Protein AF-A0A7S4JS86-F1 (afdb_monomer)

InterPro domains:
  IPR029058 Alpha/Beta hydrolase fold [SSF53474] (1-122)

Secondary structure (DSSP, 8-state):
-HHHHHH--S-BTTB---GGGT-SEEE-TT---S--SSHHHHHHHHHHHS-PPTTSEEEEEEEES--TTTS-HHHHHHHHHH-TT---STT--BSSSSBHHHHT--TTSEEEEEET-BSS-TTTSTTHHHH-HHHHHHHHTT--BTTSHHHHHHHGGGGG-

Foldseek 3Di:
DVVLQLCAQDDAPNDGNVCVVVAQEDEDELDFLAQADDDVSVSCVVSSPDADDPRYAYEQEWEWDQALQPQDQQLQVLQQRRDHPGDSRRRFTTQSRHGQCRSQSRHPHHYHYDYQAHADLLLPPDCSCPNRVSSNVVSVVPGHYCPPPVNCVRPVVVVVD

Solvent-accessible surface area (backbone atoms only — not comparable to full-atom values): 8384 Å² total; per-residue (Å²): 90,69,70,60,55,37,32,31,72,57,72,56,97,91,42,56,60,41,35,47,83,76,38,60,67,49,78,52,40,55,40,55,26,41,54,25,68,57,71,75,36,63,77,44,41,68,64,40,71,44,56,58,56,87,81,36,48,43,36,23,26,20,22,26,82,29,40,14,73,78,42,43,70,53,17,10,52,32,24,20,56,44,30,63,81,62,52,78,15,45,97,38,45,4,16,49,48,32,31,31,70,20,8,51,36,47,42,86,34,46,75,45,80,42,78,56,23,29,69,55,63,25,61,76,40,90,61,18,64,78,64,36,42,63,50,12,50,41,32,71,76,64,49,44,21,63,84,36,69,81,46,34,66,75,55,57,62,70,76,78,113

Sequence (161 aa):
WISRLYLSRREYGGKAYGGQDLVHSLVTLGTPHGNAPGAAFKGVEWCNREAQYDGVRGLAVGGTGYPGDSSGELTRSAYSFCCSQGSDGADYDGDGLTPIESALAWDGAEKLTIDDVTHFPWSDVLGGDQFAPDLAKRHRDGAPWYGNGEVLEKWAGWLNV

Organism: NCBI:txid265563

Structure (mmCIF, N/CA/C/O backbone):
data_AF-A0A7S4JS86-F1
#
_entry.id   AF-A0A7S4JS86-F1
#
loop_
_atom_site.group_PDB
_atom_site.id
_atom_site.type_symbol
_atom_site.label_atom_id
_atom_site.label_alt_id
_atom_site.label_comp_id
_atom_site.label_asym_id
_atom_site.label_entity_id
_atom_site.label_seq_id
_atom_site.pdbx_PDB_ins_code
_atom_site.Cartn_x
_atom_site.Cartn_y
_atom_site.Cartn_z
_atom_site.occupancy
_atom_site.B_iso_or_equiv
_atom_site.auth_seq_id
_atom_site.auth_comp_id
_atom_site.auth_asym_id
_atom_site.auth_atom_id
_atom_site.pdbx_PDB_model_num
ATOM 1 N N . TRP A 1 1 ? -5.777 5.302 2.639 1.00 81.25 1 TRP A N 1
ATOM 2 C CA . TRP A 1 1 ? -6.441 6.234 3.584 1.00 81.25 1 TRP A CA 1
ATOM 3 C C . TRP A 1 1 ? -7.958 6.135 3.629 1.00 81.25 1 TRP A C 1
ATOM 5 O O . TRP A 1 1 ? -8.487 6.115 4.730 1.00 81.25 1 TRP A O 1
ATOM 15 N N . ILE A 1 2 ? -8.670 6.074 2.493 1.00 89.44 2 ILE A N 1
ATOM 16 C CA . ILE A 1 2 ? -10.145 6.195 2.450 1.00 89.44 2 ILE A CA 1
ATOM 17 C C . ILE A 1 2 ? -10.861 5.246 3.423 1.00 89.44 2 ILE A C 1
ATOM 19 O O . ILE A 1 2 ? -11.721 5.694 4.174 1.00 89.44 2 ILE A O 1
ATOM 23 N N . SER A 1 3 ? -10.467 3.972 3.487 1.00 94.12 3 SER A N 1
ATOM 24 C CA . SER A 1 3 ? -11.092 3.018 4.412 1.00 94.12 3 SER A CA 1
ATOM 25 C C . SER A 1 3 ? -10.886 3.394 5.883 1.00 94.12 3 SER A C 1
ATOM 27 O O . SER A 1 3 ? -11.821 3.305 6.665 1.00 94.12 3 SER A O 1
ATOM 29 N N . ARG A 1 4 ? -9.703 3.891 6.267 1.00 94.12 4 ARG A N 1
ATOM 30 C CA . ARG A 1 4 ? -9.436 4.356 7.642 1.00 94.12 4 ARG A CA 1
ATOM 31 C C . ARG A 1 4 ? -10.196 5.650 7.964 1.00 94.12 4 ARG A C 1
ATOM 33 O O . ARG A 1 4 ? -10.739 5.770 9.055 1.00 94.12 4 ARG A O 1
ATOM 40 N N . LEU A 1 5 ? -10.339 6.562 6.995 1.00 93.12 5 LEU A N 1
ATOM 41 C CA . LEU A 1 5 ? -11.213 7.739 7.127 1.00 93.12 5 LEU A CA 1
ATOM 42 C C . LEU A 1 5 ? -12.675 7.335 7.359 1.00 93.12 5 LEU A C 1
ATOM 44 O O . LEU A 1 5 ? -13.356 7.954 8.171 1.00 93.12 5 LEU A O 1
ATOM 48 N N . TYR A 1 6 ? -13.146 6.290 6.671 1.00 95.12 6 TYR A N 1
ATOM 49 C CA . TYR A 1 6 ? -14.485 5.742 6.875 1.00 95.12 6 TYR A CA 1
ATOM 50 C C . TYR A 1 6 ? -14.670 5.154 8.282 1.00 95.12 6 TYR A C 1
ATOM 52 O O . TYR A 1 6 ? -15.735 5.329 8.870 1.00 95.12 6 TYR A O 1
ATOM 60 N N . LEU A 1 7 ? -13.649 4.503 8.852 1.00 95.44 7 LEU A N 1
ATOM 61 C CA . LEU A 1 7 ? -13.718 3.989 10.226 1.00 95.44 7 LEU A CA 1
ATOM 62 C C . LEU A 1 7 ? -13.857 5.111 11.264 1.00 95.44 7 LEU A C 1
ATOM 64 O O . LEU A 1 7 ? -14.584 4.956 12.245 1.00 95.44 7 LEU A O 1
ATOM 68 N N . SER A 1 8 ? -13.203 6.247 11.024 1.00 93.50 8 SER A N 1
ATOM 69 C CA . SER A 1 8 ? -13.117 7.343 11.984 1.00 93.50 8 SER A CA 1
ATOM 70 C C . SER A 1 8 ? -14.468 7.991 12.314 1.00 93.50 8 SER A C 1
ATOM 72 O O . SER A 1 8 ? -15.316 8.241 11.451 1.00 93.50 8 SER A O 1
ATOM 74 N N . ARG A 1 9 ? -14.636 8.361 13.590 1.00 93.31 9 ARG A N 1
ATOM 75 C CA . ARG A 1 9 ? -15.700 9.268 14.064 1.00 93.31 9 ARG A CA 1
ATOM 76 C C . ARG A 1 9 ? -15.318 10.748 13.950 1.00 93.31 9 ARG A C 1
ATOM 78 O O . ARG A 1 9 ? -16.123 11.614 14.288 1.00 93.31 9 ARG A O 1
ATOM 85 N N . ARG A 1 10 ? -14.101 11.054 13.497 1.00 92.44 10 ARG A N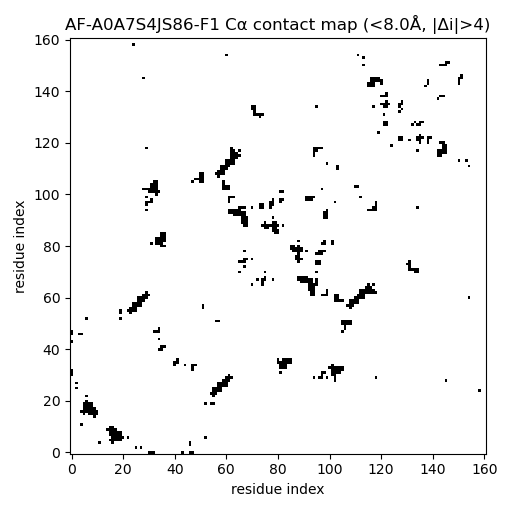 1
ATOM 86 C CA . ARG A 1 10 ? -13.662 12.427 13.255 1.00 92.44 10 ARG A CA 1
ATOM 87 C C . ARG A 1 10 ? -14.324 12.979 11.997 1.00 92.44 10 ARG A C 1
ATOM 89 O O . ARG A 1 10 ? -14.526 12.267 11.017 1.00 92.44 10 ARG A O 1
ATOM 96 N N . GLU A 1 11 ? -14.631 14.269 12.018 1.00 91.69 11 GLU A N 1
ATOM 97 C CA . GLU A 1 11 ? -15.156 14.957 10.847 1.00 91.69 11 GLU A CA 1
ATOM 98 C C . GLU A 1 11 ? -14.075 15.116 9.764 1.00 91.69 11 GLU A C 1
ATOM 100 O O . GLU A 1 11 ? -12.984 15.634 10.019 1.00 91.69 11 GLU A O 1
ATOM 105 N N . TYR A 1 12 ? -14.397 14.697 8.540 1.00 89.69 12 TYR A N 1
ATOM 106 C CA . TYR A 1 12 ? -13.597 14.904 7.338 1.00 89.69 12 TYR A CA 1
ATOM 107 C C . TYR A 1 12 ? -14.509 15.358 6.196 1.00 89.69 12 TYR A C 1
ATOM 109 O O . TYR A 1 12 ? -15.456 14.663 5.828 1.00 89.69 12 TYR A O 1
ATOM 117 N N . GLY A 1 13 ? -14.253 16.551 5.650 1.00 88.44 13 GLY A N 1
ATOM 118 C CA . GLY A 1 13 ? -15.102 17.134 4.605 1.00 88.44 13 GLY A CA 1
ATOM 119 C C . GLY A 1 13 ? -16.544 17.406 5.061 1.00 88.44 13 GLY A C 1
ATOM 120 O O . GLY A 1 13 ? -17.466 17.245 4.267 1.00 88.44 13 GLY A O 1
ATOM 121 N N . GLY A 1 14 ? -16.751 17.767 6.335 1.00 92.94 14 GLY A N 1
ATOM 122 C CA . GLY A 1 14 ? -18.078 18.052 6.898 1.00 92.94 14 GLY A CA 1
ATOM 123 C C . GLY A 1 14 ? -18.886 16.815 7.303 1.00 92.94 14 GLY A C 1
ATOM 124 O O . GLY A 1 14 ? -20.076 16.931 7.588 1.00 92.94 14 GLY A O 1
ATOM 125 N N . LYS A 1 15 ? -18.275 15.621 7.304 1.00 93.00 15 LYS A N 1
ATOM 126 C CA . LYS A 1 15 ? -18.941 14.371 7.685 1.00 93.00 15 LYS A CA 1
ATOM 127 C C . LYS A 1 15 ? -18.070 13.512 8.596 1.00 93.00 15 LYS A C 1
ATOM 129 O O . LYS A 1 15 ? -16.893 13.308 8.319 1.00 93.00 15 LYS A O 1
ATOM 134 N N . ALA A 1 16 ? -18.675 12.969 9.649 1.00 93.62 16 ALA A N 1
ATOM 135 C CA . ALA A 1 16 ? -18.137 11.847 10.413 1.00 93.62 16 ALA A CA 1
ATOM 136 C C . ALA A 1 16 ? -18.803 10.551 9.929 1.00 93.62 16 ALA A C 1
ATOM 138 O O . ALA A 1 16 ? -20.021 10.519 9.735 1.00 93.62 16 ALA A O 1
ATOM 139 N N . TYR A 1 17 ? -18.013 9.501 9.699 1.00 94.38 17 TYR A N 1
ATOM 140 C CA . TYR A 1 17 ? -18.512 8.251 9.114 1.00 94.38 17 TYR A CA 1
ATOM 141 C C . TYR A 1 17 ? -18.797 7.182 10.170 1.00 94.38 17 TYR A C 1
ATOM 143 O O . TYR A 1 17 ? -19.828 6.521 10.080 1.00 94.38 17 TYR A O 1
ATOM 151 N N . GLY A 1 18 ? -17.925 7.035 11.175 1.00 94.94 18 GLY A N 1
ATOM 152 C CA . GLY A 1 18 ? -18.122 6.105 12.292 1.00 94.94 18 GLY A CA 1
ATOM 153 C C . GLY A 1 18 ? -18.162 4.631 11.884 1.00 94.94 18 GLY A C 1
ATOM 154 O O . GLY A 1 18 ? -18.750 3.816 12.588 1.00 94.94 18 GLY A O 1
ATOM 155 N N . GLY A 1 19 ? -17.548 4.272 10.755 1.00 96.25 19 GLY A N 1
ATOM 156 C CA . GLY A 1 19 ? -17.570 2.917 10.206 1.00 96.25 19 GLY A CA 1
ATOM 157 C C . GLY A 1 19 ? -16.958 1.857 11.122 1.00 96.25 19 GLY A C 1
ATOM 158 O O . GLY A 1 19 ? -17.249 0.679 10.947 1.00 96.25 19 GLY A O 1
ATOM 159 N N . GLN A 1 20 ? -16.172 2.253 12.127 1.00 95.75 20 GLN A N 1
ATOM 160 C CA . GLN A 1 20 ? -15.661 1.344 13.158 1.00 95.75 20 GLN A CA 1
ATOM 161 C C . GLN A 1 20 ? -16.770 0.581 13.905 1.00 95.75 20 GLN A C 1
ATOM 163 O O . GLN A 1 20 ? -16.522 -0.511 14.393 1.00 95.75 20 GLN A O 1
ATOM 168 N N . ASP A 1 21 ? -18.000 1.107 13.943 1.00 95.50 21 ASP A N 1
ATOM 169 C CA . ASP A 1 21 ? -19.143 0.433 14.577 1.00 95.50 21 ASP A CA 1
ATOM 170 C C . ASP A 1 21 ? -19.754 -0.677 13.696 1.00 95.50 21 ASP A C 1
ATOM 172 O O . ASP A 1 21 ? -20.623 -1.425 14.141 1.00 95.50 21 ASP A O 1
ATOM 176 N N . LEU A 1 22 ? -19.326 -0.772 12.432 1.00 96.56 22 LEU A N 1
ATOM 177 C CA . LEU A 1 22 ? -19.883 -1.667 11.411 1.00 96.56 22 LEU A CA 1
ATOM 178 C C . LEU A 1 22 ? -18.848 -2.632 10.823 1.00 96.56 22 LEU A C 1
ATOM 180 O O . LEU A 1 22 ? -19.214 -3.627 10.198 1.00 96.56 22 LEU A O 1
ATOM 184 N N . VAL A 1 23 ? -17.562 -2.323 10.971 1.00 96.81 23 VAL A N 1
ATOM 185 C CA . VAL A 1 23 ? -16.465 -3.072 10.361 1.00 96.81 23 VAL A CA 1
ATOM 186 C C . VAL A 1 23 ? -15.772 -3.910 11.42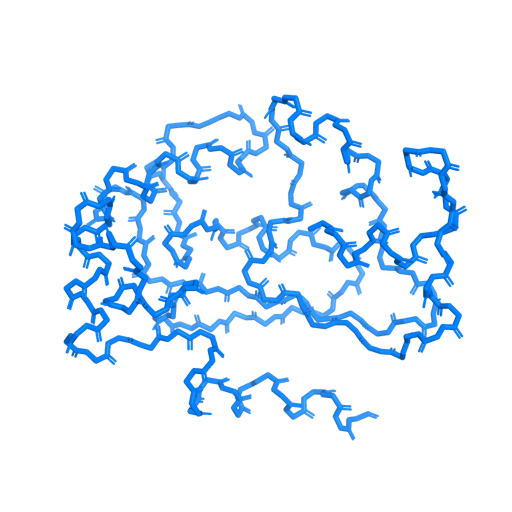2 1.00 96.81 23 VAL A C 1
ATOM 188 O O . VAL A 1 23 ? -15.188 -3.379 12.355 1.00 96.81 23 VAL A O 1
ATOM 191 N N . HIS A 1 24 ? -15.781 -5.227 11.234 1.00 95.81 24 HIS A N 1
ATOM 192 C CA . HIS A 1 24 ? -15.040 -6.152 12.090 1.00 95.81 24 HIS A CA 1
ATOM 193 C C . HIS A 1 24 ? -13.535 -6.171 11.770 1.00 95.81 24 HIS A C 1
ATOM 195 O O . HIS A 1 24 ? -12.703 -6.138 12.675 1.00 95.81 24 HIS A O 1
ATOM 201 N N . SER A 1 25 ? -13.180 -6.198 10.480 1.00 97.19 25 SER A N 1
ATOM 202 C CA . SER A 1 25 ? -11.798 -6.334 10.009 1.00 97.19 25 SER A CA 1
ATOM 203 C C . SER A 1 25 ? -11.519 -5.435 8.805 1.00 97.19 25 SER A C 1
ATOM 205 O O . SER A 1 25 ? -12.373 -5.286 7.930 1.00 97.19 25 SER A O 1
ATOM 207 N N . LEU A 1 26 ? -10.303 -4.892 8.714 1.00 97.31 26 LEU A N 1
ATOM 208 C CA . LEU A 1 26 ? -9.814 -4.123 7.570 1.00 97.31 26 LEU A CA 1
ATOM 209 C C . LEU A 1 26 ? -8.447 -4.646 7.105 1.00 97.31 26 LEU A C 1
ATOM 211 O O . LEU A 1 26 ? -7.458 -4.555 7.829 1.00 97.31 26 LEU A O 1
ATOM 215 N N . VAL A 1 27 ? -8.394 -5.116 5.857 1.00 97.44 27 VAL A N 1
ATOM 216 C CA . VAL A 1 27 ? -7.157 -5.427 5.126 1.00 97.44 27 VAL A CA 1
ATOM 217 C C . VAL A 1 27 ? -6.862 -4.267 4.182 1.00 97.44 27 VAL A C 1
ATOM 219 O O . VAL A 1 27 ? -7.747 -3.840 3.440 1.00 97.44 27 VAL A O 1
ATOM 222 N N . THR A 1 28 ? -5.648 -3.719 4.225 1.00 95.81 28 THR A N 1
ATOM 223 C CA . THR A 1 28 ? -5.347 -2.460 3.514 1.00 95.81 28 THR A CA 1
ATOM 224 C C . THR A 1 28 ? -4.570 -2.624 2.213 1.00 95.81 28 THR A C 1
ATOM 226 O O . THR A 1 28 ? -4.602 -1.696 1.399 1.00 95.81 28 THR A O 1
ATOM 229 N N . LEU A 1 29 ? -3.944 -3.787 1.986 1.00 96.19 29 LEU A N 1
ATOM 230 C CA . LEU A 1 29 ? -3.070 -4.026 0.827 1.00 96.19 29 LEU A CA 1
ATOM 231 C C . LEU A 1 29 ? -2.066 -2.871 0.670 1.00 96.19 29 LEU A C 1
ATOM 233 O O . LEU A 1 29 ? -1.785 -2.178 1.650 1.00 96.19 29 LEU A O 1
ATOM 237 N N . GLY A 1 30 ? -1.559 -2.627 -0.537 1.00 95.31 30 GLY A N 1
ATOM 238 C CA . GLY A 1 30 ? -0.577 -1.580 -0.827 1.00 95.31 30 GLY A CA 1
ATOM 239 C C . GLY A 1 30 ? -0.992 -0.139 -0.496 1.00 95.31 30 GLY A C 1
ATOM 240 O O . GLY A 1 30 ? -0.391 0.790 -1.005 1.00 95.31 30 GLY A O 1
ATOM 241 N N . THR A 1 31 ? -2.023 0.116 0.308 1.00 95.00 31 THR A N 1
ATOM 242 C CA . THR A 1 31 ? -2.358 1.463 0.773 1.00 95.00 31 THR A CA 1
ATOM 243 C C . THR A 1 31 ? -1.187 2.071 1.562 1.00 95.00 31 THR A C 1
ATOM 245 O O . THR A 1 31 ? -0.831 1.526 2.605 1.00 95.00 31 THR A O 1
ATOM 248 N N . PRO A 1 32 ? -0.655 3.244 1.176 1.00 93.94 32 PRO A N 1
ATOM 249 C CA . PRO A 1 32 ? 0.340 3.942 1.987 1.00 93.94 32 PRO A CA 1
ATOM 250 C C . PRO A 1 32 ? -0.295 4.419 3.296 1.00 93.94 32 PRO A C 1
ATOM 252 O O . PRO A 1 32 ? -1.352 5.048 3.281 1.00 93.94 32 PRO A O 1
ATOM 255 N N . HIS A 1 33 ? 0.338 4.154 4.436 1.00 93.56 33 HIS A N 1
ATOM 256 C CA . HIS A 1 33 ? -0.063 4.654 5.762 1.00 93.56 33 HIS A CA 1
ATOM 257 C C . HIS A 1 33 ? 0.975 5.586 6.378 1.00 93.56 33 HIS A C 1
ATOM 259 O O . HIS A 1 33 ? 0.658 6.286 7.339 1.00 93.56 33 HIS A O 1
ATOM 265 N N . GLY A 1 34 ? 2.188 5.622 5.820 1.00 89.25 34 GLY A N 1
ATOM 266 C CA . GLY A 1 34 ? 3.213 6.577 6.212 1.00 89.25 34 GLY A CA 1
ATOM 267 C C . GLY A 1 34 ? 2.744 8.002 5.940 1.00 89.25 34 GLY A C 1
ATOM 268 O O . GLY A 1 34 ? 2.024 8.266 4.979 1.00 89.25 34 GLY A O 1
ATOM 269 N N . ASN A 1 35 ? 3.127 8.944 6.796 1.00 88.75 35 ASN A N 1
ATOM 270 C CA . ASN A 1 35 ? 2.920 10.355 6.498 1.00 88.75 35 ASN A CA 1
ATOM 271 C C . ASN A 1 35 ? 4.025 10.851 5.562 1.00 88.75 35 ASN A C 1
ATOM 273 O O . ASN A 1 35 ? 5.175 10.520 5.818 1.00 88.75 35 ASN A O 1
ATOM 277 N N . ALA A 1 36 ? 3.706 11.658 4.549 1.00 89.75 36 ALA A N 1
ATOM 278 C CA . ALA A 1 36 ? 4.673 12.211 3.597 1.00 89.75 36 ALA A CA 1
ATOM 279 C C . ALA A 1 36 ? 4.419 13.707 3.327 1.00 89.75 36 ALA A C 1
ATOM 281 O O . ALA A 1 36 ? 3.366 14.234 3.703 1.00 89.75 36 ALA A O 1
ATOM 282 N N . PRO A 1 37 ? 5.371 14.439 2.720 1.00 87.62 37 PRO A N 1
ATOM 283 C CA . PRO A 1 37 ? 5.150 15.825 2.320 1.00 87.62 37 PRO A CA 1
ATOM 284 C C . PRO A 1 37 ? 4.034 15.974 1.267 1.00 87.62 37 PRO A C 1
ATOM 286 O O . PRO A 1 37 ? 3.734 15.064 0.502 1.00 87.62 37 PRO A O 1
ATOM 289 N N . GLY A 1 38 ? 3.442 17.168 1.178 1.00 86.56 38 GLY A N 1
ATOM 290 C CA . GLY A 1 38 ? 2.480 17.520 0.125 1.00 86.56 38 GLY A CA 1
ATOM 291 C C . GLY A 1 38 ? 1.018 17.598 0.579 1.00 86.56 38 GLY A C 1
ATOM 292 O O . GLY A 1 38 ? 0.635 17.164 1.665 1.00 86.56 38 GLY A O 1
ATOM 293 N N . ALA A 1 39 ? 0.180 18.215 -0.259 1.00 86.06 39 ALA A N 1
ATOM 294 C CA . ALA A 1 39 ? -1.205 18.538 0.094 1.00 86.06 39 ALA A CA 1
ATOM 295 C C . ALA A 1 39 ? -2.077 17.293 0.334 1.00 86.06 39 ALA A C 1
ATOM 297 O O . ALA A 1 39 ? -2.923 17.311 1.228 1.00 86.06 39 ALA A O 1
ATOM 298 N N . ALA A 1 40 ? -1.841 16.216 -0.425 1.00 84.62 40 ALA 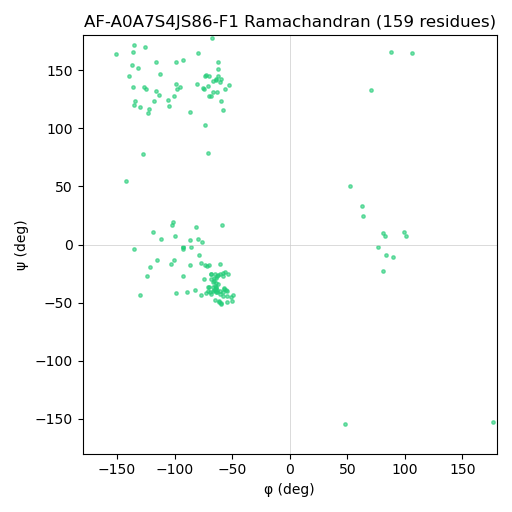A N 1
ATOM 299 C CA . ALA A 1 40 ? -2.580 14.961 -0.300 1.00 84.62 40 ALA A CA 1
ATOM 300 C C . ALA A 1 40 ? -2.430 14.355 1.105 1.00 84.62 40 ALA A C 1
ATOM 302 O O . ALA A 1 40 ? -3.429 14.111 1.778 1.00 84.62 40 ALA A O 1
ATOM 303 N N . PHE A 1 41 ? -1.192 14.214 1.585 1.00 88.62 41 PHE A N 1
ATOM 304 C CA . PHE A 1 41 ? -0.897 13.695 2.921 1.00 88.62 41 PHE A CA 1
ATOM 305 C C . PHE A 1 41 ? -1.272 14.679 4.026 1.00 88.62 41 PHE A C 1
ATOM 307 O O . PHE A 1 41 ? -1.822 14.265 5.041 1.00 88.62 41 PHE A O 1
ATOM 314 N N . LYS A 1 42 ? -1.093 15.991 3.816 1.00 88.81 42 LYS A N 1
ATOM 315 C CA . LYS A 1 42 ? -1.497 17.014 4.796 1.00 88.81 42 LYS A CA 1
ATOM 316 C C . LYS A 1 42 ? -2.986 16.932 5.153 1.00 88.81 42 LYS A C 1
ATOM 318 O O . LYS A 1 42 ? -3.351 17.135 6.308 1.00 88.81 42 LYS A O 1
ATOM 323 N N . GLY A 1 43 ? -3.851 16.620 4.186 1.00 87.12 43 GLY A N 1
ATOM 324 C CA . GLY A 1 43 ? -5.293 16.482 4.419 1.00 87.12 43 GLY A CA 1
ATOM 325 C C . GLY A 1 43 ? -5.682 15.270 5.276 1.00 87.12 43 GLY A C 1
ATOM 326 O O . GLY A 1 43 ? -6.720 15.293 5.938 1.00 87.12 43 GLY A O 1
ATOM 327 N N . VAL A 1 44 ? -4.850 14.228 5.291 1.00 88.50 44 VAL A N 1
ATOM 328 C CA . VAL A 1 44 ? -5.098 12.955 5.995 1.00 88.50 44 VAL A CA 1
ATOM 329 C C . VAL A 1 44 ? -4.054 12.664 7.074 1.00 88.50 44 VAL A C 1
ATOM 331 O O . VAL A 1 44 ? -4.022 11.578 7.640 1.00 88.50 44 VAL A O 1
ATOM 334 N N . GLU A 1 45 ? -3.224 13.650 7.402 1.00 91.25 45 GLU A N 1
ATOM 335 C CA . GLU A 1 45 ? -2.069 13.524 8.292 1.00 91.25 45 GLU A CA 1
ATOM 336 C C . GLU A 1 45 ? -2.456 13.002 9.679 1.00 91.25 45 GLU A C 1
ATOM 338 O O . GLU A 1 45 ? -1.757 12.207 10.303 1.00 91.25 45 GLU A O 1
ATOM 343 N N . TRP A 1 46 ? -3.612 13.453 10.165 1.00 91.06 46 TRP A N 1
ATOM 344 C CA . TRP A 1 46 ? -4.189 12.983 11.415 1.00 91.06 46 TRP A CA 1
ATOM 345 C C . TRP A 1 46 ? -4.539 11.494 11.354 1.00 91.06 46 TRP A C 1
ATOM 347 O O . TRP A 1 46 ? -4.239 10.779 12.299 1.00 91.06 46 TRP A O 1
ATOM 357 N N . CYS A 1 47 ? -5.094 11.024 10.234 1.00 91.38 47 CYS A N 1
ATOM 358 C CA . CYS A 1 47 ? -5.463 9.627 10.043 1.00 91.38 47 CYS A CA 1
ATOM 359 C C . CYS A 1 47 ? -4.208 8.756 10.029 1.00 91.38 47 CYS A C 1
ATOM 361 O O . CYS A 1 47 ? -4.216 7.688 10.620 1.00 91.38 47 CYS A O 1
ATOM 363 N N . ASN A 1 48 ? -3.114 9.220 9.419 1.00 90.56 48 ASN A N 1
ATOM 364 C CA . ASN A 1 48 ? -1.852 8.474 9.37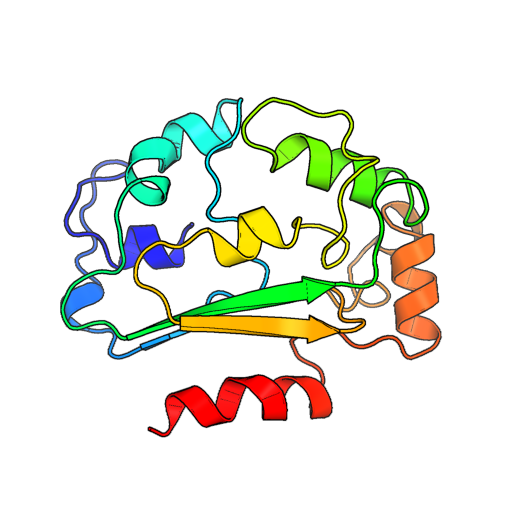7 1.00 90.56 48 ASN A CA 1
ATOM 365 C C . ASN A 1 48 ? -1.167 8.359 10.745 1.00 90.56 48 ASN A C 1
ATOM 367 O O . ASN A 1 48 ? -0.433 7.403 10.968 1.00 90.56 48 ASN A O 1
ATOM 371 N N . ARG A 1 49 ? -1.425 9.298 11.665 1.00 89.38 49 ARG A N 1
ATOM 372 C CA . ARG A 1 49 ? -0.900 9.274 13.041 1.00 89.38 49 ARG A CA 1
ATOM 373 C C . ARG A 1 49 ? -1.755 8.492 14.033 1.00 89.38 49 ARG A C 1
ATOM 375 O O . ARG A 1 49 ? -1.280 8.198 15.124 1.00 89.38 49 ARG A O 1
ATOM 382 N N . GLU A 1 50 ? -3.009 8.217 13.701 1.00 90.44 50 GLU A N 1
ATOM 383 C CA . GLU A 1 50 ? -3.876 7.404 14.549 1.00 90.44 50 GLU A CA 1
ATOM 384 C C . GLU A 1 50 ? -3.480 5.930 14.426 1.00 90.44 50 GLU A C 1
ATOM 386 O O . GLU A 1 50 ? -3.279 5.422 13.321 1.00 90.44 50 GLU A O 1
ATOM 391 N N . ALA A 1 51 ? -3.386 5.234 15.557 1.00 91.88 51 ALA A N 1
ATOM 392 C CA . ALA A 1 51 ? -3.253 3.784 15.565 1.00 91.88 51 ALA A CA 1
ATOM 393 C C . ALA A 1 51 ? -4.538 3.111 15.044 1.00 91.88 51 ALA A C 1
ATOM 395 O O . ALA A 1 51 ? -5.524 3.759 14.676 1.00 91.88 51 ALA A O 1
ATOM 396 N N . GLN A 1 52 ? -4.525 1.788 14.965 1.00 92.12 52 GLN A N 1
ATOM 397 C CA . GLN A 1 52 ? -5.714 0.978 14.736 1.00 92.12 52 GLN A CA 1
ATOM 398 C C . GLN A 1 52 ? -6.817 1.315 15.749 1.00 92.12 52 GLN A C 1
ATOM 400 O O . GLN A 1 52 ? -6.559 1.496 16.935 1.00 92.12 52 GLN A O 1
ATOM 405 N N . TYR A 1 53 ? -8.053 1.403 15.253 1.00 91.56 53 TYR A N 1
ATOM 406 C CA . TYR A 1 53 ? -9.232 1.662 16.074 1.00 91.56 53 TYR A CA 1
ATOM 407 C C . TYR A 1 53 ? -9.566 0.447 16.944 1.00 91.56 53 TYR A C 1
ATOM 409 O O . TYR A 1 53 ? -9.587 -0.684 16.452 1.00 91.56 53 TYR A O 1
ATOM 417 N N . ASP A 1 54 ? -9.886 0.688 18.216 1.00 87.62 54 ASP A N 1
ATOM 418 C CA . ASP A 1 54 ? -10.350 -0.357 19.128 1.00 87.62 54 ASP A CA 1
ATOM 419 C C . ASP A 1 54 ? -11.584 -1.072 18.554 1.00 87.62 54 ASP A C 1
ATOM 421 O O . ASP A 1 54 ? -12.528 -0.439 18.080 1.00 87.62 54 ASP A O 1
ATOM 425 N N . GLY A 1 55 ? -11.582 -2.406 18.603 1.00 91.44 55 GLY A N 1
ATOM 426 C CA . GLY A 1 55 ? -12.689 -3.237 18.116 1.00 91.44 55 GLY A CA 1
ATOM 427 C C . GLY A 1 55 ? -12.681 -3.537 16.613 1.00 91.44 55 GLY A C 1
ATOM 428 O O . GLY A 1 55 ? -13.433 -4.409 16.188 1.00 91.44 55 GLY A O 1
ATOM 429 N N . VAL A 1 56 ? -11.807 -2.901 15.823 1.00 96.00 56 VAL A N 1
ATOM 430 C CA . VAL A 1 56 ? -11.588 -3.253 14.411 1.00 96.00 56 VAL A CA 1
ATOM 431 C C . VAL A 1 56 ? -10.260 -3.971 14.294 1.00 96.00 56 VAL A C 1
ATOM 433 O O . VAL A 1 56 ? -9.243 -3.401 14.667 1.00 96.00 56 VAL A O 1
ATOM 436 N N . ARG A 1 57 ? -10.224 -5.184 13.743 1.00 97.19 57 ARG A N 1
ATOM 437 C CA . ARG A 1 57 ? -8.963 -5.875 13.431 1.00 97.19 57 ARG A CA 1
ATOM 438 C C . ARG A 1 57 ? -8.311 -5.253 12.196 1.00 97.19 57 ARG A C 1
ATOM 440 O O . ARG A 1 57 ? -8.984 -5.037 11.190 1.00 97.19 57 ARG A O 1
ATOM 447 N N . GLY A 1 58 ? -7.009 -4.991 12.241 1.00 97.25 58 GLY A N 1
ATOM 448 C CA . GLY A 1 58 ? -6.253 -4.412 11.130 1.00 97.25 58 GLY A CA 1
ATOM 449 C C . GLY A 1 58 ? -5.183 -5.358 10.597 1.00 97.25 58 GLY A C 1
ATOM 450 O O . GLY A 1 58 ? -4.393 -5.881 11.377 1.00 97.25 58 GLY A O 1
ATOM 451 N N . LEU A 1 59 ? -5.126 -5.513 9.272 1.00 98.12 59 LEU A N 1
ATOM 452 C CA . LEU A 1 59 ? -4.005 -6.128 8.561 1.00 98.12 59 LEU A CA 1
ATOM 453 C C . LEU A 1 59 ? -3.444 -5.145 7.523 1.00 98.12 59 LEU A C 1
ATOM 455 O O . LEU A 1 59 ? -4.094 -4.785 6.530 1.00 98.12 59 LEU A O 1
ATOM 459 N N . ALA A 1 60 ? -2.214 -4.706 7.758 1.00 97.94 60 ALA A N 1
ATOM 460 C CA . ALA A 1 60 ? -1.394 -3.987 6.801 1.00 97.94 60 ALA A CA 1
ATOM 461 C C . ALA A 1 60 ? -0.643 -5.005 5.938 1.00 97.94 60 ALA A C 1
ATOM 463 O O . ALA A 1 60 ? 0.181 -5.764 6.447 1.00 97.94 60 ALA A O 1
ATOM 464 N N . VAL A 1 61 ? -0.957 -5.052 4.644 1.00 98.38 61 VAL A N 1
ATOM 465 C CA . VAL A 1 61 ? -0.312 -5.975 3.702 1.00 98.38 61 VAL A CA 1
ATOM 466 C C . VAL A 1 61 ? 0.491 -5.149 2.714 1.00 98.38 61 VAL A C 1
ATOM 468 O O . VAL A 1 61 ? -0.070 -4.242 2.122 1.00 98.38 61 VAL A O 1
ATOM 471 N N . GLY A 1 62 ? 1.764 -5.450 2.505 1.00 98.12 62 GLY A N 1
ATOM 472 C CA . GLY A 1 62 ? 2.585 -4.756 1.514 1.00 98.12 62 GLY A CA 1
ATOM 473 C C . GLY A 1 62 ? 3.348 -5.727 0.626 1.00 98.12 62 GLY A C 1
ATOM 474 O O . GLY A 1 62 ? 3.659 -6.843 1.040 1.00 98.12 62 GLY A O 1
ATOM 475 N N . GLY A 1 63 ? 3.627 -5.301 -0.598 1.00 98.06 63 GLY A N 1
ATOM 476 C CA . GLY A 1 63 ? 4.400 -6.040 -1.584 1.00 98.06 63 GLY A CA 1
ATOM 477 C C . GLY A 1 63 ? 5.851 -5.583 -1.635 1.00 98.06 63 GLY A C 1
ATOM 478 O O . GLY A 1 63 ? 6.157 -4.459 -1.239 1.00 98.06 63 GLY A O 1
ATOM 479 N N . THR A 1 64 ? 6.727 -6.458 -2.117 1.00 98.31 64 THR A N 1
ATOM 480 C CA . THR A 1 64 ? 8.161 -6.210 -2.365 1.00 98.31 64 THR A CA 1
ATOM 481 C C . THR A 1 64 ? 8.567 -6.773 -3.732 1.00 98.31 64 THR A C 1
ATOM 483 O O . THR A 1 64 ? 7.791 -7.489 -4.373 1.00 98.31 64 THR A O 1
ATOM 486 N N . GLY A 1 65 ? 9.793 -6.490 -4.185 1.00 97.38 65 GLY A N 1
ATOM 487 C CA . GLY A 1 65 ? 10.349 -7.010 -5.444 1.00 97.38 65 GLY A CA 1
ATOM 488 C C . GLY A 1 65 ? 10.287 -6.037 -6.628 1.00 97.38 65 GLY A C 1
ATOM 489 O O . GLY A 1 65 ? 10.578 -6.426 -7.768 1.00 97.38 65 GLY A O 1
ATOM 490 N N . TYR A 1 66 ? 9.951 -4.774 -6.363 1.00 97.56 66 TYR A N 1
ATOM 491 C CA . TYR A 1 66 ? 9.877 -3.685 -7.336 1.00 97.56 66 TYR A CA 1
ATOM 492 C C . TYR A 1 66 ? 10.703 -2.493 -6.841 1.00 97.56 66 TYR A C 1
ATOM 494 O O . TYR A 1 66 ? 10.134 -1.513 -6.350 1.00 97.56 66 TYR A O 1
ATOM 502 N N . PRO A 1 67 ? 12.043 -2.548 -6.976 1.00 97.44 67 PRO A N 1
ATOM 503 C CA . PRO A 1 67 ? 12.917 -1.473 -6.525 1.00 97.44 67 PRO A CA 1
ATOM 504 C C . PRO A 1 67 ? 12.697 -0.199 -7.345 1.00 97.44 67 PRO A C 1
ATOM 506 O O . PRO A 1 67 ? 12.510 -0.255 -8.567 1.00 97.44 67 PRO A O 1
ATOM 509 N N . GLY A 1 68 ? 12.731 0.957 -6.686 1.00 96.75 68 GLY A N 1
ATOM 510 C CA . GLY A 1 68 ? 12.441 2.251 -7.300 1.00 96.75 68 GLY A CA 1
ATOM 511 C C . GLY A 1 68 ? 13.453 2.682 -8.360 1.00 96.75 68 GLY A C 1
ATOM 512 O O . GLY A 1 68 ? 13.088 3.370 -9.309 1.00 96.75 68 GLY A O 1
ATOM 513 N N . ASP A 1 69 ? 14.706 2.246 -8.253 1.00 95.56 69 ASP A N 1
ATOM 514 C CA . ASP A 1 69 ? 15.778 2.570 -9.203 1.00 95.56 69 ASP A CA 1
ATOM 515 C C . ASP A 1 69 ? 15.725 1.779 -10.525 1.00 95.56 69 ASP A C 1
ATOM 517 O O . ASP A 1 69 ? 16.373 2.160 -11.502 1.00 95.56 69 ASP A O 1
ATOM 521 N N . SER A 1 70 ? 14.953 0.690 -10.569 1.00 94.25 70 SER A N 1
ATOM 522 C CA . SER A 1 70 ? 14.981 -0.291 -11.664 1.00 94.25 70 SER A CA 1
ATOM 523 C C . SER A 1 70 ? 13.598 -0.728 -12.157 1.00 94.25 70 SER A C 1
ATOM 525 O O . SER A 1 70 ? 13.509 -1.433 -13.161 1.00 94.25 70 SER A O 1
ATOM 527 N N . SER A 1 71 ? 12.517 -0.260 -11.524 1.00 94.25 71 SER A N 1
ATOM 528 C CA . SER A 1 71 ? 11.123 -0.563 -11.907 1.00 94.25 71 SER A CA 1
ATOM 529 C C . SER A 1 71 ? 10.434 0.567 -12.688 1.00 94.25 71 SER A C 1
ATOM 531 O O . SER A 1 71 ? 9.203 0.632 -12.742 1.00 94.25 71 SER A O 1
ATOM 533 N N . GLY A 1 72 ? 11.219 1.473 -13.271 1.00 94.56 72 GLY A N 1
ATOM 534 C CA . GLY A 1 72 ? 10.746 2.566 -14.121 1.00 94.56 72 GLY A CA 1
ATOM 535 C C . GLY A 1 72 ? 10.369 3.852 -13.373 1.00 94.56 72 GLY A C 1
ATOM 536 O O . GLY A 1 72 ? 10.199 3.888 -12.154 1.00 94.56 72 GLY A O 1
ATOM 537 N N . GLU A 1 73 ? 10.221 4.937 -14.139 1.00 95.38 73 GLU A N 1
ATOM 538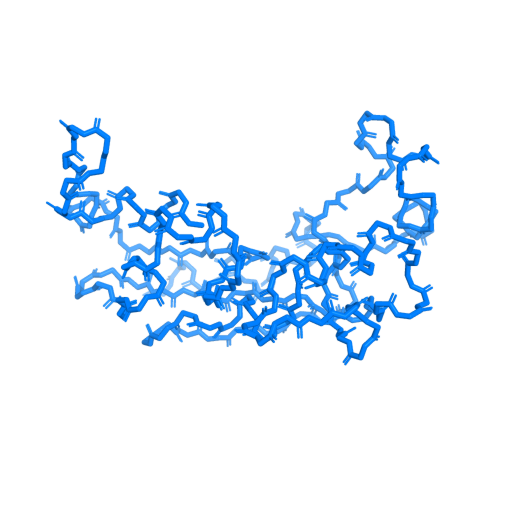 C CA . GLU A 1 73 ? 10.047 6.299 -13.607 1.00 95.38 73 GLU A CA 1
ATOM 539 C C . GLU A 1 73 ? 8.750 6.484 -12.810 1.00 95.38 73 GLU A C 1
ATOM 541 O O . GLU A 1 73 ? 8.724 7.229 -11.830 1.00 95.38 73 GLU A O 1
ATOM 546 N N . LEU A 1 74 ? 7.674 5.786 -13.197 1.00 95.75 74 LEU A N 1
ATOM 547 C CA . LEU A 1 74 ? 6.418 5.825 -12.452 1.00 95.75 74 LEU A CA 1
ATOM 548 C C . LEU A 1 74 ? 6.610 5.301 -11.028 1.00 95.75 74 LEU A C 1
ATOM 550 O O . LEU A 1 74 ? 6.182 5.961 -10.085 1.00 95.75 74 LEU A O 1
ATOM 554 N N . THR A 1 75 ? 7.264 4.146 -10.882 1.00 96.81 75 THR A N 1
ATOM 555 C CA . THR A 1 75 ? 7.535 3.528 -9.580 1.00 96.81 75 THR A CA 1
ATOM 556 C C . THR A 1 75 ? 8.366 4.465 -8.719 1.00 96.81 75 THR A C 1
ATOM 558 O O . THR A 1 75 ? 7.976 4.802 -7.603 1.00 96.81 75 THR A O 1
ATOM 561 N N . ARG A 1 76 ? 9.467 4.974 -9.282 1.00 96.38 76 ARG A N 1
ATOM 562 C CA . ARG A 1 76 ? 10.341 5.941 -8.618 1.00 96.38 76 ARG A CA 1
ATOM 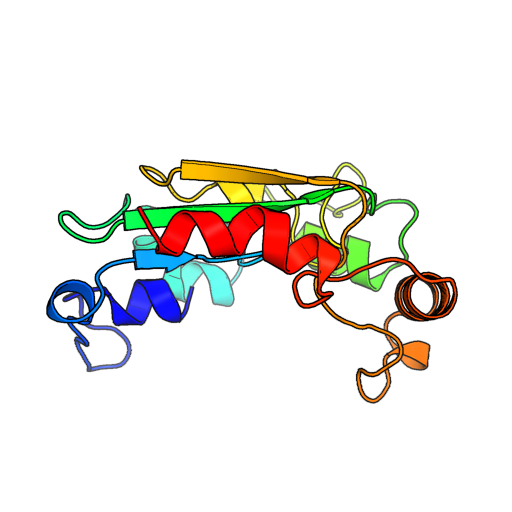563 C C . ARG A 1 76 ? 9.573 7.172 -8.127 1.00 96.38 76 ARG A C 1
ATOM 565 O O . ARG A 1 76 ? 9.673 7.555 -6.962 1.00 96.38 76 ARG A O 1
ATOM 572 N N . SER A 1 77 ? 8.761 7.769 -8.996 1.00 95.38 77 SER A N 1
ATOM 573 C CA . SER A 1 77 ? 7.943 8.941 -8.666 1.00 95.38 77 SER A CA 1
ATOM 574 C C . SER A 1 77 ? 6.873 8.635 -7.611 1.00 95.38 77 SER A C 1
ATOM 576 O O . SER A 1 77 ? 6.630 9.449 -6.719 1.00 95.38 77 SER A O 1
ATOM 578 N N . ALA A 1 78 ? 6.238 7.463 -7.679 1.00 95.44 78 ALA A N 1
ATOM 579 C CA . ALA A 1 78 ? 5.235 7.034 -6.709 1.00 95.44 78 ALA A CA 1
ATOM 580 C C . ALA A 1 78 ? 5.852 6.797 -5.321 1.00 95.44 78 ALA A C 1
ATOM 582 O O . ALA A 1 78 ? 5.292 7.230 -4.310 1.00 95.44 78 ALA A O 1
ATOM 583 N N . TYR A 1 79 ? 7.046 6.205 -5.268 1.00 95.88 79 TYR A N 1
ATOM 584 C CA . TYR A 1 79 ? 7.799 6.031 -4.029 1.00 95.88 79 TYR A CA 1
ATOM 585 C C . TYR A 1 79 ? 8.223 7.377 -3.448 1.00 95.88 79 TYR A C 1
ATOM 587 O O . TYR A 1 79 ? 7.924 7.656 -2.291 1.00 95.88 79 TYR A O 1
ATOM 595 N N . SER A 1 80 ? 8.793 8.268 -4.265 1.00 94.44 80 SER A N 1
ATOM 596 C CA . SER A 1 80 ? 9.106 9.652 -3.875 1.00 94.44 80 SER A CA 1
ATOM 597 C C . SER A 1 80 ? 7.912 10.359 -3.213 1.00 94.44 80 SER A C 1
ATOM 599 O O . SER A 1 80 ? 8.065 10.999 -2.169 1.00 94.44 80 SER A O 1
ATOM 601 N N . PHE A 1 81 ? 6.710 10.184 -3.773 1.00 92.75 81 PHE A N 1
ATOM 602 C CA . PHE A 1 81 ? 5.469 10.747 -3.241 1.00 92.75 81 PHE A CA 1
ATOM 603 C C . PHE A 1 81 ? 5.063 10.168 -1.874 1.00 92.75 81 PHE A C 1
ATOM 605 O O . PHE A 1 81 ? 4.470 10.884 -1.069 1.00 92.75 81 PHE A O 1
ATOM 612 N N 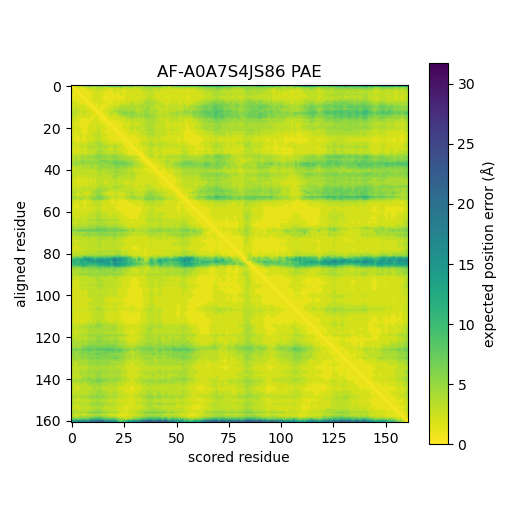. CYS A 1 82 ? 5.378 8.902 -1.588 1.00 90.62 82 CYS A N 1
ATOM 613 C CA . CYS A 1 82 ? 4.920 8.193 -0.389 1.00 90.62 82 CYS A CA 1
ATOM 614 C C . CYS A 1 82 ? 5.877 8.253 0.816 1.00 90.62 82 CYS A C 1
ATOM 616 O O . CYS A 1 82 ? 5.527 7.740 1.885 1.00 90.62 82 CYS A O 1
ATOM 618 N N . CYS A 1 83 ? 7.056 8.864 0.673 1.00 84.12 83 CYS A N 1
ATOM 619 C CA . CYS A 1 83 ? 8.129 8.802 1.669 1.00 84.12 83 CYS A CA 1
ATOM 620 C C . CYS A 1 83 ? 8.146 9.988 2.646 1.00 84.12 83 CYS A C 1
ATOM 622 O O . CYS A 1 83 ? 8.067 11.159 2.271 1.00 84.12 83 CYS A O 1
ATOM 624 N N . SER A 1 84 ? 8.333 9.683 3.933 1.00 69.12 84 SER A N 1
ATOM 625 C CA . SER A 1 84 ? 8.096 10.613 5.046 1.00 69.12 84 SER A CA 1
ATOM 626 C C . SER A 1 84 ? 9.074 11.775 5.192 1.00 69.12 84 SER A C 1
ATOM 628 O O . SER A 1 84 ? 8.746 12.763 5.848 1.00 69.12 84 SER A O 1
ATOM 630 N N . GLN A 1 85 ? 10.246 11.690 4.562 1.00 72.44 85 GLN A N 1
ATOM 631 C CA . GLN A 1 85 ? 11.299 12.710 4.638 1.00 72.44 85 GLN A CA 1
ATOM 632 C C . GLN A 1 85 ? 11.527 13.452 3.315 1.00 72.44 85 GLN A C 1
ATOM 634 O O . GLN A 1 85 ? 12.420 14.291 3.227 1.00 72.44 85 GLN A O 1
ATOM 639 N N . GLY A 1 86 ? 10.710 13.170 2.294 1.00 72.94 86 GLY A N 1
ATOM 640 C CA . GLY A 1 86 ? 11.056 13.507 0.919 1.00 72.94 86 GLY A CA 1
ATOM 641 C C . GLY A 1 86 ? 12.197 12.616 0.424 1.00 72.94 86 GLY A C 1
ATOM 642 O O . GLY A 1 86 ? 13.190 12.382 1.106 1.00 72.94 86 GLY A O 1
ATOM 643 N N . SER A 1 87 ? 12.030 12.070 -0.769 1.00 88.31 87 SER A N 1
ATOM 644 C CA . SER A 1 87 ? 13.015 11.214 -1.421 1.00 88.31 87 SER A CA 1
ATOM 645 C C . SER A 1 87 ? 12.872 11.372 -2.930 1.00 88.31 87 SER A C 1
ATOM 647 O O . SER A 1 87 ? 11.850 11.871 -3.397 1.00 88.31 87 SER A O 1
ATOM 649 N N . ASP A 1 88 ? 13.866 10.943 -3.697 1.00 92.69 88 ASP A N 1
ATOM 650 C CA . ASP A 1 88 ? 13.737 10.725 -5.134 1.00 92.69 88 ASP A CA 1
ATOM 651 C C . ASP A 1 88 ? 13.205 9.319 -5.479 1.00 92.69 88 ASP A C 1
ATOM 653 O O . ASP A 1 88 ? 13.141 8.979 -6.654 1.00 92.69 88 ASP A O 1
ATOM 657 N N . GLY A 1 89 ? 12.846 8.514 -4.472 1.00 94.62 89 GLY A N 1
ATOM 658 C CA . GLY A 1 89 ? 12.216 7.201 -4.591 1.00 94.62 89 GLY A CA 1
ATOM 659 C C . GLY A 1 89 ? 13.139 6.047 -4.984 1.00 94.62 89 GLY A C 1
ATOM 660 O O . GLY A 1 89 ? 12.656 4.921 -5.047 1.00 94.62 89 GLY A O 1
ATOM 661 N N . ALA A 1 90 ? 14.430 6.283 -5.241 1.00 95.69 90 ALA A N 1
ATOM 662 C CA . ALA A 1 90 ? 15.326 5.259 -5.788 1.00 95.69 90 ALA A CA 1
ATOM 663 C C . ALA A 1 90 ? 15.666 4.144 -4.779 1.00 95.69 90 ALA A C 1
ATOM 665 O O . ALA A 1 90 ? 15.653 2.970 -5.137 1.00 95.69 90 ALA A O 1
ATOM 666 N N . ASP A 1 91 ? 15.892 4.506 -3.513 1.00 95.19 91 ASP A N 1
ATOM 667 C CA . ASP A 1 91 ? 16.362 3.593 -2.454 1.00 95.19 91 ASP A CA 1
ATOM 668 C C . ASP A 1 91 ? 15.247 2.745 -1.807 1.00 95.19 91 ASP A C 1
ATOM 670 O O . ASP A 1 91 ? 15.427 2.182 -0.725 1.00 95.19 91 ASP A O 1
ATOM 674 N N . TYR A 1 92 ? 14.075 2.681 -2.438 1.00 95.62 92 TYR A N 1
ATOM 675 C CA . TYR A 1 92 ? 12.883 2.043 -1.885 1.00 95.62 92 TYR A CA 1
ATOM 676 C C . TYR A 1 92 ? 12.503 0.789 -2.663 1.00 95.62 92 TYR A C 1
ATOM 678 O O . TYR A 1 92 ? 12.652 0.726 -3.882 1.00 95.62 92 TYR A O 1
ATOM 686 N N . ASP A 1 93 ? 11.960 -0.189 -1.945 1.00 97.75 93 ASP A N 1
ATOM 687 C CA . ASP A 1 93 ? 11.296 -1.360 -2.513 1.00 97.75 93 ASP A CA 1
ATOM 688 C C . ASP A 1 93 ? 9.816 -1.351 -2.118 1.00 97.75 93 ASP A C 1
ATOM 690 O O . ASP A 1 93 ? 9.413 -0.717 -1.138 1.00 97.75 93 ASP A O 1
ATOM 694 N N . GLY A 1 94 ? 8.994 -2.043 -2.893 1.00 98.00 94 GLY A N 1
ATOM 695 C CA . GLY A 1 94 ? 7.552 -2.022 -2.730 1.00 98.00 94 GLY A CA 1
ATOM 696 C C . GLY A 1 94 ? 6.835 -2.836 -3.796 1.00 98.00 94 GLY A C 1
ATOM 697 O O . GLY A 1 94 ? 7.387 -3.769 -4.377 1.00 98.00 94 GLY A O 1
ATOM 698 N N . ASP A 1 95 ? 5.596 -2.444 -4.070 1.00 98.00 95 ASP A N 1
ATOM 699 C CA . ASP A 1 95 ? 4.696 -3.117 -5.014 1.00 98.00 95 ASP A CA 1
ATOM 700 C C . ASP A 1 95 ? 4.581 -2.415 -6.384 1.00 98.00 95 ASP A C 1
ATOM 702 O O . ASP A 1 95 ? 3.632 -2.633 -7.148 1.00 98.00 95 ASP A O 1
ATOM 706 N N . GLY A 1 96 ? 5.525 -1.523 -6.688 1.00 97.06 96 GLY A N 1
ATOM 707 C CA . GLY A 1 96 ? 5.538 -0.684 -7.886 1.00 97.06 96 GLY A CA 1
ATOM 708 C C . GLY A 1 96 ? 4.820 0.662 -7.724 1.00 97.06 96 GLY A C 1
ATOM 709 O O . GLY A 1 96 ? 4.947 1.516 -8.599 1.00 97.06 96 GLY A O 1
ATOM 710 N N . LEU A 1 97 ? 4.072 0.883 -6.634 1.00 96.50 97 LEU A N 1
ATOM 711 C CA . LEU A 1 97 ? 3.411 2.169 -6.332 1.00 96.50 97 LEU A CA 1
ATOM 712 C C . LEU A 1 97 ? 3.700 2.641 -4.919 1.00 96.50 97 LEU A C 1
ATOM 714 O O . LEU A 1 97 ? 3.931 3.827 -4.693 1.00 96.50 97 LEU A O 1
ATOM 718 N N . THR A 1 98 ? 3.638 1.718 -3.967 1.00 97.00 98 THR A N 1
ATOM 719 C CA . THR A 1 98 ? 3.751 2.032 -2.553 1.00 97.00 98 THR A CA 1
ATOM 720 C C . THR A 1 98 ? 4.973 1.343 -1.963 1.00 97.00 98 THR A C 1
ATOM 722 O O . THR A 1 98 ? 5.065 0.115 -2.032 1.00 97.00 98 THR A O 1
ATOM 725 N N . PRO A 1 99 ? 5.894 2.110 -1.356 1.00 96.94 99 PRO A N 1
ATOM 726 C CA . PRO A 1 99 ? 7.010 1.552 -0.612 1.00 96.94 99 PRO A CA 1
ATOM 727 C C . PRO A 1 99 ? 6.533 0.677 0.546 1.00 96.94 99 PRO A C 1
ATOM 729 O O . PRO A 1 99 ? 5.556 1.017 1.231 1.00 96.94 99 PRO A O 1
ATOM 732 N N . ILE A 1 100 ? 7.244 -0.418 0.804 1.00 97.38 100 ILE A N 1
ATOM 733 C CA . ILE A 1 100 ? 6.852 -1.414 1.806 1.00 97.38 100 ILE A CA 1
ATOM 734 C C . ILE A 1 100 ? 6.707 -0.809 3.207 1.00 97.38 100 ILE A C 1
ATOM 736 O O . ILE A 1 100 ? 5.743 -1.090 3.922 1.00 97.38 100 ILE A O 1
ATOM 740 N N . GLU A 1 101 ? 7.611 0.081 3.607 1.00 95.50 101 GLU A N 1
ATOM 741 C CA . GLU A 1 101 ? 7.563 0.706 4.925 1.00 95.50 101 GLU A CA 1
ATOM 742 C C . GLU A 1 101 ? 6.377 1.662 5.067 1.00 95.50 101 GLU A C 1
ATOM 744 O O . GLU A 1 101 ? 5.821 1.776 6.159 1.00 95.50 101 GLU A O 1
ATOM 749 N N . SER A 1 102 ? 5.929 2.285 3.972 1.00 95.44 102 SER A N 1
ATOM 750 C CA . SER A 1 102 ? 4.709 3.093 3.970 1.00 95.44 102 SER A CA 1
ATOM 751 C C . SER A 1 102 ? 3.461 2.209 4.044 1.00 95.44 102 SER A C 1
ATOM 753 O O . SER A 1 102 ? 2.558 2.505 4.831 1.00 95.44 102 SER A O 1
ATOM 755 N N . ALA A 1 103 ? 3.419 1.093 3.309 1.00 96.75 103 ALA A N 1
ATOM 756 C CA . ALA A 1 103 ? 2.313 0.129 3.350 1.00 96.75 103 ALA A CA 1
ATOM 757 C C . ALA A 1 103 ? 2.152 -0.553 4.723 1.00 96.75 103 ALA A C 1
ATOM 759 O O . ALA A 1 103 ? 1.042 -0.900 5.121 1.00 96.75 103 ALA A O 1
ATOM 760 N N . LEU A 1 104 ? 3.236 -0.708 5.489 1.00 97.06 104 LEU A N 1
ATOM 761 C CA . LEU A 1 104 ? 3.227 -1.341 6.816 1.00 97.06 104 LEU A CA 1
ATOM 762 C C . LEU A 1 104 ? 3.224 -0.347 7.992 1.00 97.06 104 LEU A C 1
ATOM 764 O O . LEU A 1 104 ? 3.354 -0.753 9.153 1.00 97.06 104 LEU A O 1
ATOM 768 N N . ALA A 1 105 ? 3.073 0.952 7.718 1.00 95.50 105 ALA A N 1
ATOM 769 C CA . ALA A 1 105 ? 3.129 2.013 8.727 1.00 95.50 105 ALA A CA 1
ATOM 770 C C . ALA A 1 105 ? 1.833 2.195 9.542 1.00 95.50 105 ALA A C 1
ATOM 772 O O . ALA A 1 105 ? 1.747 3.125 10.342 1.00 95.50 105 ALA A O 1
ATOM 773 N N . TRP A 1 106 ? 0.814 1.347 9.364 1.00 95.44 106 TRP A N 1
ATOM 774 C CA . TRP A 1 106 ? -0.386 1.424 10.197 1.00 95.44 106 TRP A CA 1
ATOM 775 C C . TRP A 1 106 ? -0.092 0.889 11.603 1.00 95.44 106 TRP A C 1
ATOM 777 O O . TRP A 1 106 ? 0.005 -0.317 11.819 1.00 95.44 106 TRP A O 1
ATOM 787 N N . ASP A 1 107 ? 0.069 1.805 12.556 1.00 95.50 107 ASP A N 1
ATOM 788 C CA . ASP A 1 107 ? 0.326 1.461 13.952 1.00 95.50 107 ASP A CA 1
ATOM 789 C C . ASP A 1 107 ? -0.822 0.636 14.562 1.00 95.50 107 ASP A C 1
ATOM 791 O O . ASP A 1 107 ? -1.996 0.888 14.290 1.00 95.50 107 ASP A O 1
ATOM 795 N N . GLY A 1 108 ? -0.479 -0.370 15.365 1.00 96.06 108 GLY A N 1
ATOM 796 C CA . GLY A 1 108 ? -1.413 -1.344 15.942 1.00 96.06 108 GLY A CA 1
ATOM 797 C C . GLY A 1 108 ? -1.841 -2.500 15.024 1.00 96.06 108 GLY A C 1
ATOM 798 O O . GLY A 1 108 ? -2.193 -3.553 15.551 1.00 96.06 108 GLY A O 1
ATOM 799 N N . ALA A 1 109 ? -1.755 -2.352 13.696 1.00 97.25 109 ALA A N 1
ATOM 800 C CA . ALA A 1 109 ? -2.144 -3.398 12.746 1.00 97.25 109 ALA A CA 1
ATOM 801 C C . ALA A 1 109 ? -1.155 -4.565 12.693 1.00 97.25 109 ALA A C 1
ATOM 803 O O . ALA A 1 109 ? 0.065 -4.385 12.779 1.00 97.25 109 ALA A O 1
ATOM 804 N N . GLU A 1 110 ? -1.689 -5.768 12.471 1.00 98.00 110 GLU A N 1
ATOM 805 C CA . GLU A 1 110 ? -0.887 -6.910 12.041 1.00 98.00 110 GLU A CA 1
ATOM 806 C C . GLU A 1 110 ? -0.254 -6.604 10.679 1.00 98.00 110 GLU A C 1
ATOM 808 O O . GLU A 1 110 ? -0.797 -5.837 9.881 1.00 98.00 110 GLU A O 1
ATOM 813 N N . LYS A 1 111 ? 0.913 -7.192 10.410 1.00 98.31 111 LYS A N 1
ATOM 814 C CA . LYS A 1 111 ? 1.721 -6.877 9.228 1.00 98.31 111 LYS A CA 1
ATOM 815 C C . LYS A 1 111 ? 2.006 -8.135 8.432 1.00 98.31 111 LYS A C 1
ATOM 817 O O . LYS A 1 111 ? 2.431 -9.138 9.001 1.00 98.31 111 LYS A O 1
ATOM 822 N N . LEU A 1 112 ? 1.820 -8.052 7.122 1.00 98.44 112 LEU A N 1
ATOM 823 C CA . LEU A 1 112 ? 2.125 -9.124 6.187 1.00 98.44 112 LEU A CA 1
ATOM 824 C C . LEU A 1 112 ? 2.866 -8.556 4.979 1.00 98.44 112 LEU A C 1
ATOM 826 O O . LEU A 1 112 ? 2.353 -7.686 4.281 1.00 98.44 112 LEU A O 1
ATOM 830 N N . THR A 1 113 ? 4.054 -9.082 4.710 1.00 98.56 113 THR A N 1
ATOM 831 C CA . THR A 1 113 ? 4.783 -8.801 3.471 1.00 98.56 113 THR A CA 1
ATOM 832 C C . THR A 1 113 ? 4.556 -9.940 2.487 1.00 98.56 113 THR A C 1
ATOM 834 O O . THR A 1 113 ? 4.569 -11.108 2.883 1.00 98.56 113 THR A O 1
ATOM 837 N N . ILE A 1 114 ? 4.342 -9.612 1.215 1.00 98.38 114 ILE A N 1
ATOM 838 C CA . ILE A 1 114 ? 4.206 -10.586 0.133 1.00 98.38 114 ILE A CA 1
ATOM 839 C C . ILE A 1 114 ? 5.261 -10.293 -0.929 1.00 98.38 114 ILE A C 1
ATOM 841 O O . ILE A 1 114 ? 5.223 -9.252 -1.577 1.00 98.38 114 ILE A O 1
ATOM 845 N N . ASP A 1 115 ? 6.167 -11.246 -1.123 1.00 98.00 115 ASP A N 1
ATOM 846 C CA . ASP A 1 115 ? 7.227 -11.113 -2.117 1.00 98.00 115 ASP A CA 1
ATOM 847 C C . ASP A 1 115 ? 6.700 -11.179 -3.553 1.00 98.00 115 ASP A C 1
ATOM 849 O O . ASP A 1 115 ? 5.777 -11.946 -3.854 1.00 98.00 115 ASP A O 1
ATOM 853 N N . ASP A 1 116 ? 7.348 -10.392 -4.415 1.00 97.06 116 ASP A N 1
ATOM 854 C CA . ASP A 1 116 ? 7.150 -10.311 -5.864 1.00 97.06 116 ASP A CA 1
ATOM 855 C C . ASP A 1 116 ? 5.689 -10.090 -6.262 1.00 97.06 116 ASP A C 1
ATOM 857 O O . ASP A 1 116 ? 5.128 -10.811 -7.084 1.00 97.06 116 ASP A O 1
ATOM 861 N N . VAL A 1 117 ? 5.048 -9.087 -5.653 1.00 97.69 117 VAL A N 1
ATOM 862 C CA . VAL A 1 117 ? 3.657 -8.742 -5.954 1.00 97.69 117 VAL A CA 1
ATOM 863 C C . VAL A 1 117 ? 3.498 -7.272 -6.305 1.00 97.69 117 VAL A C 1
ATOM 865 O O . VAL A 1 117 ? 4.029 -6.388 -5.636 1.00 97.69 117 VAL A O 1
ATOM 868 N N . THR A 1 118 ? 2.728 -7.015 -7.356 1.00 97.19 118 THR A N 1
ATOM 869 C CA . THR A 1 118 ? 2.401 -5.661 -7.803 1.00 97.19 118 THR A CA 1
ATOM 870 C C . THR A 1 118 ? 1.106 -5.138 -7.197 1.00 97.19 118 THR A C 1
ATOM 872 O O . THR A 1 118 ? 0.204 -5.882 -6.798 1.00 97.19 118 THR A O 1
ATOM 875 N N . HIS A 1 119 ? 0.988 -3.816 -7.199 1.00 97.12 119 HIS A N 1
ATOM 876 C CA . HIS A 1 119 ? -0.210 -3.119 -6.753 1.00 97.12 119 HIS A CA 1
ATOM 877 C C . HIS A 1 119 ? -1.427 -3.359 -7.660 1.00 97.12 119 HIS A C 1
ATOM 879 O O . HIS A 1 119 ? -2.556 -3.459 -7.180 1.00 97.12 119 HIS A O 1
ATOM 885 N N . PHE A 1 120 ? -1.200 -3.460 -8.973 1.00 95.25 120 PHE A N 1
ATOM 886 C CA . PHE A 1 120 ? -2.236 -3.574 -9.997 1.00 95.25 120 PHE A CA 1
ATOM 887 C C . PHE A 1 120 ? -1.871 -4.627 -11.049 1.00 95.25 120 PHE A C 1
ATOM 889 O O . PHE A 1 120 ? -0.685 -4.812 -11.327 1.00 95.25 120 PHE A O 1
ATOM 896 N N . PRO A 1 121 ? -2.868 -5.225 -11.728 1.00 96.81 121 PRO A N 1
ATOM 897 C CA . PRO A 1 121 ? -2.640 -5.995 -12.946 1.00 96.81 121 PRO A CA 1
ATOM 898 C C . PRO A 1 121 ? -2.267 -5.046 -14.095 1.00 96.81 121 PRO A C 1
ATOM 900 O O . PRO A 1 121 ? -3.106 -4.656 -14.905 1.00 96.81 121 PRO A O 1
ATOM 903 N N . TRP A 1 122 ? -1.014 -4.595 -14.141 1.00 96.12 122 TRP A N 1
ATOM 904 C CA . TRP A 1 122 ? -0.599 -3.440 -14.947 1.00 96.12 122 TRP A CA 1
ATOM 905 C C . TRP A 1 122 ? -0.828 -3.565 -16.457 1.00 96.12 122 TRP A C 1
ATOM 907 O O . TRP A 1 122 ? -1.008 -2.542 -17.116 1.00 96.12 122 TRP A O 1
ATOM 917 N N . SER A 1 123 ? -0.872 -4.779 -17.014 1.00 96.81 123 SER A N 1
ATOM 918 C CA . SER A 1 123 ? -1.229 -4.963 -18.432 1.00 96.81 123 SER A CA 1
ATOM 919 C C . SER A 1 123 ? -2.712 -4.753 -18.733 1.00 96.81 123 SER A C 1
ATOM 921 O O . SER A 1 123 ? -3.072 -4.569 -19.892 1.00 96.81 123 SER A O 1
ATOM 923 N N . ASP A 1 124 ? -3.560 -4.785 -17.706 1.00 97.00 124 ASP A N 1
ATOM 924 C CA . ASP A 1 124 ? -5.016 -4.681 -17.825 1.00 97.00 124 ASP A CA 1
ATOM 925 C C . ASP A 1 124 ? -5.497 -3.259 -17.489 1.00 97.00 124 ASP A C 1
ATOM 927 O O . ASP A 1 124 ? -6.633 -2.879 -17.783 1.00 97.00 124 ASP A O 1
ATOM 931 N N . VAL A 1 125 ? -4.622 -2.441 -16.891 1.00 94.50 125 VAL A N 1
ATOM 932 C CA . VAL A 1 125 ? -4.860 -1.017 -16.648 1.00 94.50 125 VAL A CA 1
ATOM 933 C C . VAL A 1 125 ? -4.877 -0.276 -17.986 1.00 94.50 125 VAL A C 1
ATOM 935 O O . VAL A 1 125 ? -3.931 -0.354 -18.770 1.00 94.50 125 VAL A O 1
ATOM 938 N N . LEU A 1 126 ? -5.934 0.501 -18.244 1.00 94.31 126 LEU A N 1
ATOM 939 C CA . LEU A 1 126 ? -6.027 1.326 -19.450 1.00 94.31 126 LEU A CA 1
ATOM 940 C C . LEU A 1 126 ? -4.843 2.306 -19.521 1.00 94.31 126 LEU A C 1
ATOM 942 O O . LEU A 1 126 ? -4.710 3.194 -18.682 1.00 94.31 126 LEU A O 1
ATOM 946 N N . GLY A 1 127 ? -3.994 2.149 -20.540 1.00 92.25 127 GLY A N 1
ATOM 947 C CA . GLY A 1 127 ? -2.772 2.942 -20.706 1.00 92.25 127 GLY A CA 1
ATOM 948 C C . GLY A 1 127 ? -1.568 2.445 -19.895 1.00 92.25 127 GLY A C 1
ATOM 949 O O . GLY A 1 127 ? -0.535 3.109 -19.906 1.00 92.25 127 GLY A O 1
ATOM 950 N N . GLY A 1 128 ? -1.654 1.288 -19.231 1.00 93.31 128 GLY A N 1
ATOM 951 C CA . GLY A 1 128 ? -0.559 0.712 -18.442 1.00 93.31 128 GLY A CA 1
ATOM 952 C C . GLY A 1 128 ? 0.739 0.558 -19.236 1.00 93.31 128 GLY A C 1
ATOM 953 O O . GLY A 1 128 ? 1.797 0.943 -18.756 1.00 93.31 128 GLY A O 1
ATOM 954 N N . ASP A 1 129 ? 0.657 0.140 -20.501 1.00 94.81 129 ASP A N 1
ATOM 955 C CA . ASP A 1 129 ? 1.815 0.063 -21.406 1.00 94.81 129 ASP A CA 1
ATOM 956 C C . ASP A 1 129 ? 2.494 1.405 -21.693 1.00 94.81 129 ASP A C 1
ATOM 958 O O . ASP A 1 129 ? 3.678 1.446 -22.016 1.00 94.81 129 ASP A O 1
ATOM 962 N N . GLN A 1 130 ? 1.751 2.505 -21.597 1.00 95.31 130 GLN A N 1
ATOM 963 C CA . GLN A 1 130 ? 2.275 3.843 -21.839 1.00 95.31 130 GLN A CA 1
ATOM 964 C C . GLN A 1 130 ? 2.845 4.465 -20.560 1.00 95.31 130 GLN A C 1
ATOM 966 O O . GLN A 1 130 ? 3.876 5.132 -20.614 1.00 95.31 130 GLN A O 1
ATOM 971 N N . PHE A 1 131 ? 2.170 4.281 -19.423 1.00 92.06 131 PHE A N 1
ATOM 972 C CA . PHE A 1 131 ? 2.533 4.936 -18.161 1.00 92.06 131 PHE A CA 1
ATOM 973 C C . PHE A 1 131 ? 3.464 4.097 -17.280 1.00 92.06 131 PHE A C 1
ATOM 975 O O . PHE A 1 131 ? 4.219 4.657 -16.490 1.00 92.06 131 PHE A O 1
ATOM 982 N N . ALA A 1 132 ? 3.415 2.773 -17.412 1.00 95.25 132 ALA A N 1
ATOM 983 C CA . ALA A 1 132 ? 4.153 1.811 -16.602 1.00 95.25 132 ALA A CA 1
ATOM 984 C C . ALA A 1 132 ? 4.654 0.621 -17.452 1.00 95.25 132 ALA A C 1
ATOM 986 O O . ALA A 1 132 ? 4.346 -0.529 -17.129 1.00 95.25 132 ALA A O 1
ATOM 987 N N . PRO A 1 133 ? 5.405 0.855 -18.549 1.00 95.44 133 PRO A N 1
ATOM 988 C CA . PRO A 1 133 ? 5.769 -0.192 -19.510 1.00 95.44 133 PRO A C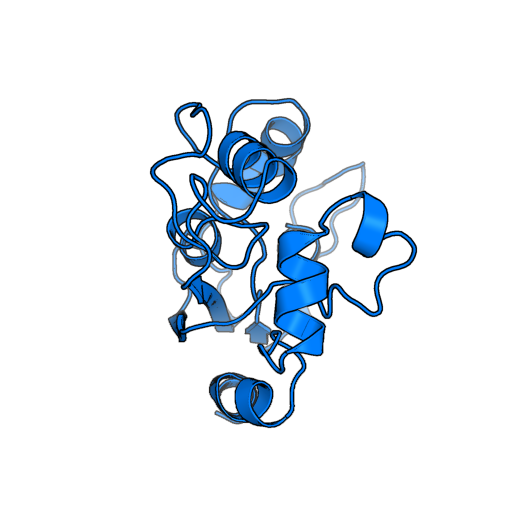A 1
ATOM 989 C C . PRO A 1 133 ? 6.479 -1.392 -18.868 1.00 95.44 133 PRO A C 1
ATOM 991 O O . PRO A 1 133 ? 6.183 -2.535 -19.217 1.00 95.44 133 PRO A O 1
ATOM 994 N N . ASP A 1 134 ? 7.365 -1.152 -17.898 1.00 95.19 134 ASP A N 1
ATOM 995 C CA . ASP A 1 134 ? 8.107 -2.212 -17.205 1.00 95.19 134 ASP A CA 1
ATOM 996 C C . ASP A 1 134 ? 7.194 -3.069 -16.317 1.00 95.19 134 ASP A C 1
ATOM 998 O O . ASP A 1 134 ? 7.266 -4.300 -16.346 1.00 95.19 134 ASP A O 1
ATOM 1002 N N . LEU A 1 135 ? 6.273 -2.432 -15.584 1.00 96.75 135 LEU A N 1
ATOM 1003 C CA . LEU A 1 135 ? 5.298 -3.126 -14.738 1.00 96.75 135 LEU A CA 1
ATOM 1004 C C . LEU A 1 135 ? 4.268 -3.890 -15.585 1.00 96.75 135 LEU A C 1
ATOM 1006 O O . LEU A 1 135 ? 3.941 -5.037 -15.280 1.00 96.75 135 LEU A O 1
ATOM 1010 N N . ALA A 1 136 ? 3.803 -3.297 -16.688 1.00 97.19 136 ALA A N 1
ATOM 1011 C CA . ALA A 1 136 ? 2.890 -3.941 -17.630 1.00 97.19 136 ALA A CA 1
ATOM 1012 C C . ALA A 1 136 ? 3.541 -5.150 -18.314 1.00 97.19 136 ALA A C 1
ATOM 1014 O O . ALA A 1 136 ? 2.906 -6.199 -18.463 1.00 97.19 136 ALA A O 1
ATOM 1015 N N . LYS A 1 137 ? 4.823 -5.039 -18.689 1.00 96.31 137 LYS A N 1
ATOM 1016 C CA . LYS A 1 137 ? 5.601 -6.168 -19.205 1.00 96.31 137 LYS A CA 1
ATOM 1017 C C . LYS A 1 137 ? 5.714 -7.279 -18.162 1.00 96.31 137 LYS A C 1
ATOM 1019 O O . LYS A 1 137 ? 5.406 -8.419 -18.490 1.00 96.31 137 LYS A O 1
ATOM 1024 N N . ARG A 1 138 ? 6.098 -6.960 -16.923 1.00 95.38 138 ARG A N 1
ATOM 1025 C CA . ARG A 1 138 ? 6.205 -7.952 -15.841 1.00 95.38 138 ARG A CA 1
ATOM 1026 C C . ARG A 1 138 ? 4.889 -8.681 -15.578 1.00 95.38 138 ARG A C 1
ATOM 1028 O O . ARG A 1 138 ? 4.898 -9.904 -15.487 1.00 95.38 138 ARG A O 1
ATOM 1035 N N . HIS A 1 139 ? 3.766 -7.964 -15.523 1.00 96.88 139 HIS A N 1
ATOM 1036 C CA . HIS A 1 139 ? 2.454 -8.593 -15.347 1.00 96.88 139 HIS A CA 1
ATOM 1037 C C . HIS A 1 139 ? 2.123 -9.561 -16.499 1.00 96.88 139 HIS A C 1
ATOM 1039 O O . HIS A 1 139 ? 1.697 -10.685 -16.248 1.00 96.88 139 HIS A O 1
ATOM 1045 N N . ARG A 1 140 ? 2.405 -9.194 -17.763 1.00 96.69 140 ARG A N 1
ATOM 1046 C CA . ARG A 1 140 ? 2.260 -10.121 -18.910 1.00 96.69 140 ARG A CA 1
ATOM 1047 C C . ARG A 1 140 ? 3.165 -11.346 -18.825 1.00 96.69 140 ARG A C 1
ATOM 1049 O O . ARG A 1 140 ? 2.768 -12.416 -19.275 1.00 96.69 140 ARG A O 1
ATOM 1056 N N . ASP A 1 141 ? 4.356 -11.182 -18.261 1.00 97.06 141 ASP A N 1
ATOM 1057 C CA . ASP A 1 141 ? 5.308 -12.272 -18.041 1.00 97.06 141 ASP A CA 1
ATOM 1058 C C . ASP A 1 141 ? 4.918 -13.162 -16.840 1.00 97.06 141 ASP A C 1
ATOM 1060 O O . ASP A 1 141 ? 5.620 -14.124 -16.533 1.00 97.06 141 ASP A O 1
ATOM 1064 N N . GLY A 1 142 ? 3.783 -12.881 -16.188 1.00 96.56 142 GLY A N 1
ATOM 1065 C CA . GLY A 1 142 ? 3.194 -13.708 -15.136 1.00 96.56 142 GLY A CA 1
ATOM 1066 C C . GLY A 1 142 ? 3.442 -13.213 -13.713 1.00 96.56 142 GLY A C 1
ATOM 1067 O O . GLY A 1 142 ? 3.089 -13.924 -12.773 1.00 96.56 142 GLY A O 1
ATOM 1068 N N . ALA A 1 143 ? 4.023 -12.024 -13.530 1.00 96.38 143 ALA A N 1
ATOM 1069 C CA . ALA A 1 143 ? 4.184 -11.454 -12.197 1.00 96.38 143 ALA A CA 1
ATOM 1070 C C . ALA A 1 143 ? 2.808 -11.189 -11.553 1.00 96.38 143 ALA A C 1
ATOM 1072 O O . ALA A 1 143 ? 1.944 -10.588 -12.202 1.00 96.38 143 ALA A O 1
ATOM 1073 N N . PRO A 1 144 ? 2.575 -11.616 -10.301 1.00 97.62 144 PRO A N 1
ATOM 1074 C CA . PRO A 1 144 ? 1.267 -11.495 -9.681 1.00 97.62 144 PRO A CA 1
ATOM 1075 C C . PRO A 1 144 ? 0.993 -10.078 -9.145 1.00 97.62 144 PRO A C 1
ATOM 1077 O O . PRO A 1 144 ? 1.885 -9.250 -8.952 1.00 97.62 144 PRO A O 1
ATOM 1080 N N . TRP A 1 145 ? -0.274 -9.809 -8.855 1.00 97.69 145 TRP A N 1
ATOM 1081 C CA . TRP A 1 145 ? -0.777 -8.655 -8.114 1.00 97.69 145 TRP A CA 1
ATOM 1082 C C . TRP A 1 145 ? -1.648 -9.130 -6.941 1.00 97.69 145 TRP A C 1
ATOM 1084 O O . TRP A 1 145 ? -2.004 -10.309 -6.856 1.00 97.69 145 TRP A O 1
ATOM 1094 N N . TYR A 1 146 ? -2.020 -8.227 -6.027 1.00 97.50 146 TYR A N 1
ATOM 1095 C CA . TYR A 1 146 ? -2.741 -8.596 -4.794 1.00 97.50 146 TYR A CA 1
ATOM 1096 C C . TYR A 1 146 ? -4.025 -9.420 -4.993 1.00 97.50 146 TYR A C 1
ATOM 1098 O O . TYR A 1 146 ? -4.433 -10.134 -4.075 1.00 97.50 146 TYR A O 1
ATOM 1106 N N . GLY A 1 147 ? -4.668 -9.302 -6.158 1.00 96.12 147 GLY A N 1
ATOM 1107 C CA . GLY A 1 147 ? -5.899 -10.009 -6.506 1.00 96.12 147 GLY A CA 1
ATOM 1108 C C . GLY A 1 147 ? -5.712 -11.341 -7.236 1.00 96.12 147 GLY A C 1
ATOM 1109 O O . GLY A 1 147 ? -6.711 -12.002 -7.519 1.00 96.12 147 GLY A O 1
ATOM 1110 N N . ASN A 1 148 ? -4.484 -11.768 -7.553 1.00 97.19 148 ASN A N 1
ATOM 1111 C CA . ASN A 1 148 ? -4.259 -13.116 -8.083 1.00 97.19 148 ASN A CA 1
ATOM 1112 C C . ASN A 1 148 ? -4.633 -14.175 -7.041 1.00 97.19 148 ASN A C 1
ATOM 1114 O O . ASN A 1 148 ? -4.309 -14.022 -5.868 1.00 97.19 148 ASN A O 1
ATOM 1118 N N . GLY A 1 149 ? -5.241 -15.285 -7.477 1.00 96.62 149 GLY A N 1
ATOM 1119 C CA . GLY A 1 149 ? -5.718 -16.352 -6.585 1.00 96.62 149 GLY A CA 1
ATOM 1120 C C . GLY A 1 149 ? -4.667 -16.835 -5.580 1.00 96.62 149 GLY A C 1
ATOM 1121 O O . GLY A 1 149 ? -4.923 -16.840 -4.385 1.00 96.62 149 GLY A O 1
ATOM 1122 N N . GLU A 1 150 ? -3.450 -17.132 -6.037 1.00 95.62 150 GLU A N 1
ATOM 1123 C CA . GLU A 1 150 ? -2.353 -17.573 -5.160 1.00 95.62 150 GLU A CA 1
ATOM 1124 C C . GLU A 1 150 ? -1.925 -16.518 -4.130 1.00 95.62 150 GLU A C 1
ATOM 1126 O O . GLU A 1 150 ? -1.422 -16.858 -3.061 1.00 95.62 150 GLU A O 1
ATOM 1131 N N . VAL A 1 151 ? -2.117 -15.233 -4.434 1.00 97.62 151 VAL A N 1
ATOM 1132 C CA . VAL A 1 151 ? -1.841 -14.136 -3.503 1.00 97.62 151 VAL A CA 1
ATOM 1133 C C . VAL A 1 151 ? -3.000 -13.940 -2.533 1.00 97.62 151 VAL A C 1
ATOM 1135 O O . VAL A 1 151 ? -2.752 -13.712 -1.350 1.00 97.62 151 VAL A O 1
ATOM 1138 N N . LEU A 1 152 ? -4.246 -14.070 -2.999 1.00 96.69 152 LEU A N 1
ATOM 1139 C C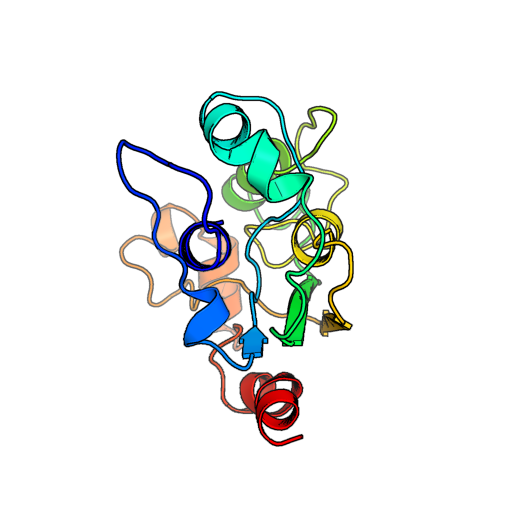A . LEU A 1 152 ? -5.437 -14.020 -2.149 1.00 96.69 152 LEU A CA 1
ATOM 1140 C C . LEU A 1 152 ? -5.332 -15.034 -1.009 1.00 96.69 152 LEU A C 1
ATOM 1142 O O . LEU A 1 152 ? -5.559 -14.667 0.140 1.00 96.69 152 LEU A O 1
ATOM 1146 N N . GLU A 1 153 ? -4.897 -16.263 -1.291 1.00 95.56 153 GLU A N 1
ATOM 1147 C CA . GLU A 1 153 ? -4.719 -17.303 -0.265 1.00 95.56 153 GLU A CA 1
ATOM 1148 C C . GLU A 1 153 ? -3.741 -16.899 0.854 1.00 95.56 153 GLU A C 1
ATOM 1150 O O . GLU A 1 153 ? -3.857 -17.378 1.982 1.00 95.56 153 GLU A O 1
ATOM 1155 N N . LYS A 1 154 ? -2.804 -15.975 0.590 1.00 96.44 154 LYS A N 1
ATOM 1156 C CA . LYS A 1 154 ? -1.822 -15.515 1.587 1.00 96.44 154 LYS A CA 1
ATOM 1157 C C . LYS A 1 154 ? -2.426 -14.589 2.641 1.00 96.44 154 LYS A C 1
ATOM 1159 O O . LYS A 1 154 ? -1.924 -14.554 3.761 1.00 96.44 154 LYS A O 1
ATOM 1164 N N . TRP A 1 155 ? -3.463 -13.821 2.302 1.00 95.94 155 TRP A N 1
ATOM 1165 C CA . TRP A 1 155 ? -4.015 -12.797 3.200 1.00 95.94 155 TRP A CA 1
ATOM 1166 C C . TRP A 1 155 ? -5.508 -12.964 3.490 1.00 95.94 155 TRP A C 1
ATOM 1168 O O . TRP A 1 155 ? -5.964 -12.566 4.559 1.00 95.94 155 TRP A O 1
ATOM 1178 N N . ALA A 1 156 ? -6.288 -13.576 2.597 1.00 95.62 156 ALA A N 1
ATOM 1179 C CA . ALA A 1 156 ? -7.735 -13.712 2.760 1.00 95.62 156 ALA A CA 1
ATOM 1180 C C . ALA A 1 156 ? -8.104 -14.623 3.938 1.00 95.62 156 ALA A C 1
ATOM 1182 O O . ALA A 1 156 ? -9.084 -14.359 4.633 1.00 95.62 156 ALA A O 1
ATOM 1183 N N . GLY A 1 157 ? -7.284 -15.642 4.225 1.00 93.25 157 GLY A N 1
ATOM 1184 C CA . GLY A 1 157 ? -7.477 -16.530 5.375 1.00 93.25 157 GLY A CA 1
ATOM 1185 C C . GLY A 1 157 ? -7.501 -15.796 6.721 1.00 93.25 157 GLY A C 1
ATOM 1186 O O . GLY A 1 157 ? -8.183 -16.235 7.645 1.00 93.25 157 GLY A O 1
ATOM 1187 N N . TRP A 1 158 ? -6.841 -14.638 6.818 1.00 96.69 158 TRP A N 1
ATOM 1188 C CA . TRP A 1 158 ? -6.818 -13.817 8.030 1.00 96.69 158 TRP A CA 1
ATOM 1189 C C . TRP A 1 158 ? -8.202 -13.256 8.413 1.00 96.69 158 TRP A C 1
ATOM 1191 O O . TRP A 1 158 ? -8.466 -13.010 9.594 1.00 96.69 158 TRP A O 1
ATOM 1201 N N . LEU A 1 159 ? -9.110 -13.102 7.440 1.00 93.62 159 LEU A N 1
ATOM 1202 C CA . LEU A 1 159 ? -10.483 -12.640 7.674 1.00 93.62 159 LEU A CA 1
ATOM 1203 C C . LEU A 1 159 ? -11.368 -13.681 8.379 1.00 93.62 159 LEU A C 1
ATOM 1205 O O . LEU A 1 159 ? -12.404 -13.304 8.919 1.00 93.62 159 LEU A O 1
ATOM 1209 N N . ASN A 1 160 ? -10.981 -14.960 8.367 1.00 87.06 160 ASN A N 1
ATOM 1210 C CA . ASN A 1 160 ? -11.787 -16.071 8.892 1.00 87.06 160 ASN A CA 1
ATOM 1211 C C . ASN A 1 160 ? -11.492 -16.424 10.361 1.00 87.06 160 ASN A C 1
ATOM 1213 O O . ASN A 1 160 ? -12.098 -17.353 10.895 1.00 87.06 160 ASN A O 1
ATOM 1217 N N . VAL A 1 161 ? -10.536 -15.731 10.981 1.00 70.12 161 VAL A N 1
ATOM 1218 C CA . VAL A 1 161 ? -10.176 -15.862 12.406 1.00 70.12 161 VAL A CA 1
ATOM 1219 C C . VAL A 1 161 ? -11.001 -14.889 13.233 1.00 70.12 161 VAL A C 1
ATOM 1221 O O . VAL A 1 161 ? -11.310 -15.194 14.400 1.00 70.12 161 VAL A O 1
#

Mean predicted aligned error: 3.34 Å

pLDDT: mean 93.99, std 4.92, range [69.12, 98.56]

Radius of gyration: 15.94 Å; Cα contacts (8 Å, |Δi|>4): 349; chains: 1; bounding box: 36×36×41 Å